Protein AF-A0A5C9B1B9-F1 (afdb_monomer_lite)

Structure (mmCIF, N/CA/C/O backbone):
data_AF-A0A5C9B1B9-F1
#
_entry.id   AF-A0A5C9B1B9-F1
#
loop_
_atom_site.group_PDB
_atom_site.id
_atom_site.type_symbol
_atom_site.label_atom_id
_atom_site.label_alt_id
_atom_site.label_comp_id
_atom_site.label_asym_id
_atom_site.label_entity_id
_atom_site.label_seq_id
_atom_site.pdbx_PDB_ins_code
_atom_site.Cartn_x
_atom_site.Cartn_y
_atom_site.Cartn_z
_atom_site.occupancy
_atom_site.B_iso_or_equiv
_atom_site.auth_seq_id
_atom_site.auth_comp_id
_atom_site.auth_asym_id
_atom_site.auth_atom_id
_atom_site.pdbx_PDB_model_num
ATOM 1 N N . MET A 1 1 ? -92.638 -6.425 54.628 1.00 38.00 1 MET A N 1
ATOM 2 C CA . MET A 1 1 ? -92.106 -7.517 55.480 1.00 38.00 1 MET A CA 1
ATOM 3 C C . MET A 1 1 ? -90.839 -8.010 54.796 1.00 38.00 1 MET A C 1
ATOM 5 O O . MET A 1 1 ? -90.913 -8.242 53.607 1.00 38.00 1 MET A O 1
ATOM 9 N N . SER A 1 2 ? -89.644 -8.101 55.364 1.00 42.62 2 SER A N 1
ATOM 10 C CA . SER A 1 2 ? -89.180 -7.926 56.731 1.00 42.62 2 SER A CA 1
ATOM 11 C C . SER A 1 2 ? -87.698 -7.541 56.706 1.00 42.62 2 SER A C 1
ATOM 13 O O . SER A 1 2 ? -86.931 -7.960 55.849 1.00 42.62 2 SER A O 1
ATOM 15 N N . ARG A 1 3 ? -87.353 -6.715 57.689 1.00 45.22 3 ARG A N 1
ATOM 16 C CA . ARG A 1 3 ? -86.033 -6.276 58.143 1.00 45.22 3 ARG A CA 1
ATOM 17 C C . ARG A 1 3 ? -85.147 -7.488 58.467 1.00 45.22 3 ARG A C 1
ATOM 19 O O . ARG A 1 3 ? -85.604 -8.388 59.169 1.00 45.22 3 ARG A O 1
ATOM 26 N N . THR A 1 4 ? -83.870 -7.472 58.094 1.00 50.62 4 THR A N 1
ATOM 27 C CA . THR A 1 4 ? -82.860 -8.250 58.831 1.00 50.62 4 THR A CA 1
ATOM 28 C C . THR A 1 4 ? -81.582 -7.435 58.975 1.00 50.62 4 THR A C 1
ATOM 30 O O . THR A 1 4 ? -81.153 -6.736 58.063 1.00 50.62 4 THR A O 1
ATOM 33 N N . MET A 1 5 ? -81.092 -7.427 60.209 1.00 41.44 5 MET A N 1
ATOM 34 C CA . MET A 1 5 ? -80.115 -6.507 60.763 1.00 41.44 5 MET A CA 1
ATOM 35 C C . MET A 1 5 ? -78.671 -6.886 60.416 1.00 41.44 5 MET A C 1
ATOM 37 O O . MET A 1 5 ? -78.333 -8.043 60.200 1.00 41.44 5 MET A O 1
ATOM 41 N N . ASN A 1 6 ? -77.839 -5.850 60.463 1.00 47.72 6 ASN A N 1
ATOM 42 C CA . ASN A 1 6 ? -76.378 -5.826 60.485 1.00 47.72 6 ASN A CA 1
ATOM 43 C C . ASN A 1 6 ? -75.799 -6.621 61.678 1.00 47.72 6 ASN A C 1
ATOM 45 O O . ASN A 1 6 ? -76.413 -6.616 62.749 1.00 47.72 6 ASN A O 1
ATOM 49 N N . PRO A 1 7 ? -74.555 -7.118 61.583 1.00 57.06 7 PRO A N 1
ATOM 50 C CA . PRO A 1 7 ? -73.656 -6.913 62.715 1.00 57.06 7 PRO A CA 1
ATOM 51 C C . PRO A 1 7 ? -72.335 -6.241 62.322 1.00 57.06 7 PRO A C 1
ATOM 53 O O . PRO A 1 7 ? -71.603 -6.668 61.434 1.00 57.06 7 PRO A O 1
ATOM 56 N N . LYS A 1 8 ? -72.050 -5.171 63.073 1.00 54.72 8 LYS A N 1
ATOM 57 C CA . LYS A 1 8 ? -70.792 -4.424 63.152 1.00 54.72 8 LYS A CA 1
ATOM 58 C C . LYS A 1 8 ? -69.573 -5.355 63.142 1.00 54.72 8 LYS A C 1
ATOM 60 O O . LYS A 1 8 ? -69.416 -6.165 64.051 1.00 54.72 8 LYS A O 1
ATOM 65 N N .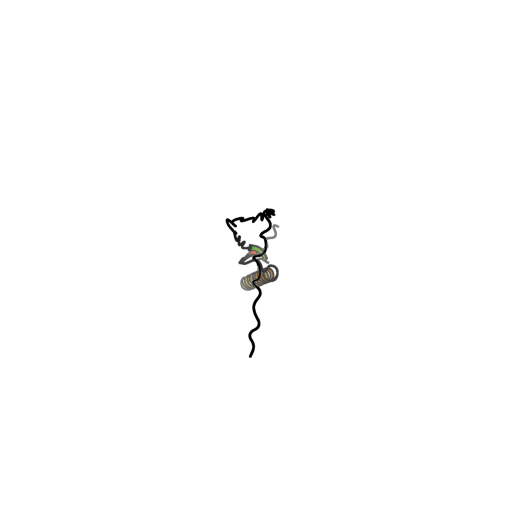 LEU A 1 9 ? -68.670 -5.153 62.185 1.00 53.59 9 LEU A N 1
ATOM 66 C CA . LEU A 1 9 ? -67.306 -5.672 62.256 1.00 53.59 9 LEU A CA 1
ATOM 67 C C . LEU A 1 9 ? -66.471 -4.761 63.168 1.00 53.59 9 LEU A C 1
ATOM 69 O O . LEU A 1 9 ? -66.335 -3.561 62.936 1.00 53.59 9 LEU A O 1
ATOM 73 N N . THR A 1 10 ? -65.958 -5.350 64.240 1.00 61.41 10 THR A N 1
ATOM 74 C CA . THR A 1 10 ? -65.031 -4.778 65.223 1.00 61.41 10 THR A CA 1
ATOM 75 C C . THR A 1 10 ? -63.687 -4.441 64.554 1.00 61.41 10 THR A C 1
ATOM 77 O O . THR A 1 10 ? -63.248 -5.205 63.692 1.00 61.41 10 THR A O 1
ATOM 80 N N . PRO A 1 11 ? -62.988 -3.346 64.918 1.00 50.41 11 PRO A N 1
ATOM 81 C CA . PRO A 1 11 ? -61.698 -3.024 64.314 1.00 50.41 11 PRO A CA 1
ATOM 82 C C . PRO A 1 11 ? -60.643 -4.079 64.670 1.00 50.41 11 PRO A C 1
ATOM 84 O O . PRO A 1 11 ? -60.500 -4.481 65.826 1.00 50.41 11 PRO A O 1
ATOM 87 N N . ALA A 1 12 ? -59.900 -4.522 63.656 1.00 55.69 12 ALA A N 1
ATOM 88 C CA . ALA A 1 12 ? -58.800 -5.459 63.810 1.00 55.69 12 ALA A CA 1
ATOM 89 C C . ALA A 1 12 ? -57.695 -4.866 64.703 1.00 55.69 12 ALA A C 1
ATOM 91 O O . ALA A 1 12 ? -57.257 -3.727 64.537 1.00 55.69 12 ALA A O 1
ATOM 92 N N . LYS A 1 13 ? -57.249 -5.677 65.660 1.00 51.47 13 LYS A N 1
ATOM 93 C CA . LYS A 1 13 ? -56.184 -5.405 66.628 1.00 51.47 13 LYS A CA 1
ATOM 94 C C . LYS A 1 13 ? -54.857 -5.165 65.886 1.00 51.47 13 LYS A C 1
ATOM 96 O O . LYS A 1 13 ? -54.300 -6.099 65.318 1.00 51.47 13 LYS A O 1
ATOM 101 N N . GLN A 1 14 ? -54.342 -3.933 65.885 1.00 52.72 14 GLN A N 1
ATOM 102 C CA . GLN A 1 14 ? -52.997 -3.627 65.377 1.00 52.72 14 GLN A CA 1
ATOM 103 C C . GLN A 1 14 ? -51.939 -4.310 66.258 1.00 52.72 14 GLN A C 1
ATOM 105 O O . GLN A 1 14 ? -51.798 -3.996 67.438 1.00 52.72 14 GLN A O 1
ATOM 110 N N . THR A 1 15 ? -51.190 -5.251 65.687 1.00 49.47 15 THR A N 1
ATOM 111 C CA . THR A 1 15 ? -50.023 -5.880 66.322 1.00 49.47 15 THR A CA 1
ATOM 112 C C . THR A 1 15 ? -48.766 -5.015 66.148 1.00 49.47 15 THR A C 1
ATOM 114 O O . THR A 1 15 ? -48.538 -4.494 65.052 1.00 49.47 15 THR A O 1
ATOM 117 N N . PRO A 1 16 ? -47.913 -4.861 67.179 1.00 49.59 16 PRO A N 1
ATOM 118 C CA . PRO A 1 16 ? -46.742 -3.999 67.101 1.00 49.59 16 PRO A CA 1
ATOM 119 C C . PRO A 1 16 ? -45.557 -4.680 66.393 1.00 49.59 16 PRO A C 1
ATOM 121 O O . PRO A 1 16 ? -45.060 -5.715 66.815 1.00 49.59 16 PRO A O 1
ATOM 124 N N . ARG A 1 17 ? -45.109 -4.022 65.319 1.00 55.62 17 ARG A N 1
ATOM 125 C CA . ARG A 1 17 ? -43.722 -3.765 64.881 1.00 55.62 17 ARG A CA 1
ATOM 126 C C . ARG A 1 17 ? -42.654 -4.849 65.139 1.00 55.62 17 ARG A C 1
ATOM 128 O O . ARG A 1 17 ? -42.137 -4.965 66.243 1.00 55.62 17 ARG A O 1
ATOM 135 N N . SER A 1 18 ? -42.090 -5.389 64.057 1.00 48.50 18 SER A N 1
ATOM 136 C CA . SER A 1 18 ? -40.642 -5.628 63.981 1.00 48.50 18 SER A CA 1
ATOM 137 C C . SER A 1 18 ? -40.083 -5.007 62.692 1.00 48.50 18 SER A C 1
ATOM 139 O O . SER A 1 18 ? -40.535 -5.260 61.579 1.00 48.50 18 SER A O 1
ATOM 141 N N . ARG A 1 19 ? -39.150 -4.062 62.864 1.00 56.84 19 ARG A N 1
ATOM 142 C CA . ARG A 1 19 ? -38.422 -3.377 61.787 1.00 56.84 19 ARG A CA 1
ATOM 143 C C . ARG A 1 19 ? -37.447 -4.364 61.141 1.00 56.84 19 ARG A C 1
ATOM 145 O O . ARG A 1 19 ? -36.342 -4.534 61.646 1.00 56.84 19 ARG A O 1
ATOM 152 N N . GLY A 1 20 ? -37.822 -4.951 60.010 1.00 45.22 20 GLY A N 1
ATOM 153 C CA . GLY A 1 20 ? -36.866 -5.527 59.065 1.00 45.22 20 GLY A CA 1
ATOM 154 C C . GLY A 1 20 ? -36.156 -4.396 58.326 1.00 45.22 20 GLY A C 1
ATOM 155 O O . GLY A 1 20 ? -36.735 -3.755 57.454 1.00 45.22 20 GLY A O 1
ATOM 156 N N . ARG A 1 21 ? -34.926 -4.077 58.731 1.00 48.56 21 ARG A N 1
ATOM 157 C CA . ARG A 1 21 ? -34.100 -3.041 58.103 1.00 48.56 21 ARG A CA 1
ATOM 158 C C . ARG A 1 21 ? -33.386 -3.664 56.899 1.00 48.56 21 ARG A C 1
ATOM 160 O O . ARG A 1 21 ? -32.250 -4.104 57.023 1.00 48.56 21 ARG A O 1
ATOM 167 N N . THR A 1 22 ? -34.058 -3.736 55.752 1.00 45.06 22 THR A N 1
ATOM 168 C CA . THR A 1 22 ? -33.424 -4.121 54.482 1.00 45.06 22 THR A CA 1
ATOM 169 C C . THR A 1 22 ? -32.543 -2.967 54.021 1.00 45.06 22 THR A C 1
ATOM 171 O O . THR A 1 22 ? -33.040 -1.918 53.614 1.00 45.06 22 THR A O 1
ATOM 174 N N . ILE A 1 23 ? -31.228 -3.125 54.140 1.00 51.28 23 ILE A N 1
ATOM 175 C CA . ILE A 1 23 ? -30.265 -2.148 53.635 1.00 51.28 23 ILE A CA 1
ATOM 176 C C . ILE A 1 23 ? -30.125 -2.394 52.129 1.00 51.28 23 ILE A C 1
ATOM 178 O O . ILE A 1 23 ? -29.438 -3.318 51.708 1.00 51.28 23 ILE A O 1
ATOM 182 N N . PHE A 1 24 ? -30.791 -1.576 51.315 1.00 44.34 24 PHE A N 1
ATOM 183 C CA . PHE A 1 24 ? -30.448 -1.422 49.902 1.00 44.34 24 PHE A CA 1
ATOM 184 C C . PHE A 1 24 ? -29.157 -0.595 49.828 1.00 44.34 24 PHE A C 1
ATOM 186 O O . PHE A 1 24 ? -29.191 0.620 50.014 1.00 44.34 24 PHE A O 1
ATOM 193 N N . LEU A 1 25 ? -28.008 -1.236 49.590 1.00 46.12 25 LEU A N 1
ATOM 194 C CA . LEU A 1 25 ? -26.826 -0.512 49.117 1.00 46.12 25 LEU A CA 1
ATOM 195 C C . LEU A 1 25 ? -27.019 -0.221 47.626 1.00 46.12 25 LEU A C 1
ATOM 197 O O . LEU A 1 25 ? -26.596 -0.987 46.764 1.00 46.12 25 LEU A O 1
ATOM 201 N N . SER A 1 26 ? -27.687 0.887 47.321 1.00 54.31 26 SER A N 1
ATOM 202 C CA . SER A 1 26 ? -27.694 1.452 45.975 1.00 54.31 26 SER A CA 1
ATOM 203 C C . SER A 1 26 ? -26.308 2.039 45.699 1.00 54.31 26 SER A C 1
ATOM 205 O O . SER A 1 26 ? -25.966 3.095 46.228 1.00 54.31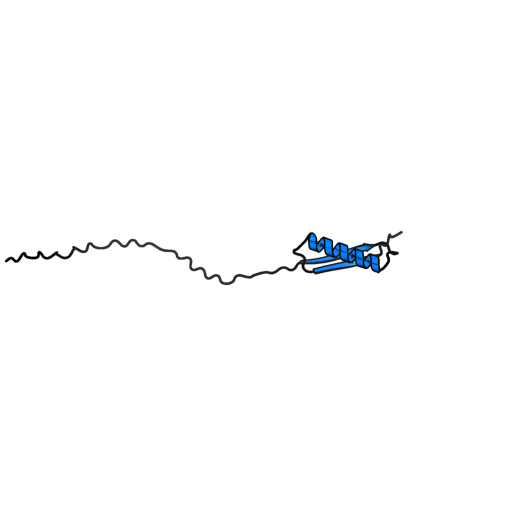 26 SER A O 1
ATOM 207 N N . PHE A 1 27 ? -25.498 1.367 44.880 1.00 48.25 27 PHE A N 1
ATOM 208 C CA . PHE A 1 27 ? -24.297 1.966 44.295 1.00 48.25 27 PHE A CA 1
ATOM 209 C C . PHE A 1 27 ? -24.735 3.036 43.277 1.00 48.25 27 PHE A C 1
ATOM 211 O O . PHE A 1 27 ? -24.849 2.774 42.084 1.00 48.25 27 PHE A O 1
ATOM 218 N N . PHE A 1 28 ? -25.021 4.254 43.747 1.00 52.12 28 PHE A N 1
ATOM 219 C CA . PHE A 1 28 ? -25.107 5.447 42.898 1.00 52.12 28 PHE A CA 1
ATOM 220 C C . PHE A 1 28 ? -23.682 5.915 42.588 1.00 52.12 28 PHE A C 1
ATOM 222 O O . PHE A 1 28 ? -23.163 6.855 43.184 1.00 52.12 28 PHE A O 1
ATOM 229 N N . GLY A 1 29 ? -23.011 5.199 41.689 1.00 58.69 29 GLY A N 1
ATOM 230 C CA . GLY A 1 29 ? -21.796 5.699 41.062 1.00 58.69 29 GLY A CA 1
ATOM 231 C C . GLY A 1 29 ? -22.173 6.649 39.931 1.00 58.69 29 GLY A C 1
ATOM 232 O O . GLY A 1 29 ? -22.819 6.235 38.971 1.00 58.69 29 GLY A O 1
ATOM 233 N N . THR A 1 30 ? -21.778 7.917 40.023 1.00 70.12 30 THR A N 1
ATOM 234 C CA . THR A 1 30 ? -21.836 8.842 38.885 1.00 70.12 30 THR A CA 1
ATOM 235 C C . THR A 1 30 ? -20.768 8.423 37.876 1.00 70.12 30 THR A C 1
ATOM 237 O O . THR A 1 30 ? -19.578 8.445 38.191 1.00 70.12 30 THR A O 1
ATOM 240 N N . VAL A 1 31 ? -21.167 8.041 36.659 1.00 70.00 31 VAL A N 1
ATOM 241 C CA . VAL A 1 31 ? -20.229 7.917 35.533 1.00 70.00 31 VAL A CA 1
ATOM 242 C C . VAL A 1 31 ? -19.705 9.322 35.239 1.00 70.00 31 VAL A C 1
ATOM 244 O O . VAL A 1 31 ? -20.428 10.150 34.699 1.00 70.00 31 VAL A O 1
ATOM 247 N N . SER A 1 32 ? -18.476 9.613 35.664 1.00 72.56 32 SER A N 1
ATOM 248 C CA . SER A 1 32 ? -17.899 10.961 35.566 1.00 72.56 32 SER A CA 1
ATOM 249 C C . SER A 1 32 ? -17.515 11.326 34.124 1.00 72.56 32 SER A C 1
ATOM 251 O O . SER A 1 32 ? -17.668 12.473 33.719 1.00 72.56 32 SER A O 1
ATOM 253 N N . ALA A 1 33 ? -17.077 10.350 33.317 1.00 69.44 33 ALA A N 1
ATOM 254 C CA . ALA A 1 33 ? -16.840 10.526 31.885 1.00 69.44 33 ALA A CA 1
ATOM 255 C C . ALA A 1 33 ? -16.665 9.175 31.174 1.00 69.44 33 ALA A C 1
ATOM 257 O O . ALA A 1 33 ? -16.031 8.262 31.701 1.00 69.44 33 ALA A O 1
ATOM 258 N N . ILE A 1 34 ? -17.184 9.076 29.950 1.00 78.25 34 ILE A N 1
ATOM 259 C CA . ILE A 1 34 ? -16.836 8.032 28.981 1.00 78.25 34 ILE A CA 1
ATOM 260 C C . ILE A 1 34 ? -16.034 8.736 27.888 1.00 78.25 34 ILE A C 1
ATOM 262 O O . ILE A 1 34 ? -16.559 9.621 27.216 1.00 78.25 34 ILE A O 1
ATOM 266 N N . TYR A 1 35 ? -14.765 8.370 27.722 1.00 75.69 35 TYR A N 1
ATOM 267 C CA . TYR A 1 35 ? -13.920 8.916 26.663 1.00 75.69 35 TYR A CA 1
ATOM 268 C C . TYR A 1 35 ? -13.921 7.962 25.470 1.00 75.69 35 TYR A C 1
ATOM 270 O O . TYR A 1 35 ? -13.522 6.805 25.593 1.00 75.69 35 TYR A O 1
ATOM 278 N N . LEU A 1 36 ? -14.357 8.451 24.311 1.00 80.44 36 LEU A N 1
ATOM 279 C CA . LEU A 1 36 ? -14.171 7.759 23.041 1.00 80.44 36 LEU A CA 1
ATOM 280 C C . LEU A 1 36 ? -12.798 8.150 22.482 1.00 80.44 36 LEU A C 1
ATOM 282 O O . LEU A 1 36 ? -12.577 9.311 22.145 1.00 80.44 36 LEU A O 1
ATOM 286 N N . VAL A 1 37 ? -11.884 7.189 22.366 1.00 76.69 37 VAL A N 1
ATOM 287 C CA . VAL A 1 37 ? -10.619 7.380 21.644 1.00 76.69 37 VAL A CA 1
ATOM 288 C C . VAL A 1 37 ? -10.784 6.803 20.245 1.00 76.69 37 VAL A C 1
ATOM 290 O O . VAL A 1 37 ? -10.971 5.599 20.085 1.00 76.69 37 VAL A O 1
ATOM 293 N N . ILE A 1 38 ? -10.718 7.662 19.228 1.00 79.50 38 ILE A N 1
ATOM 294 C CA . ILE A 1 38 ? -10.680 7.240 17.826 1.00 79.50 38 ILE A CA 1
ATOM 295 C C . ILE A 1 38 ? -9.215 7.224 17.389 1.00 79.50 38 ILE A C 1
ATOM 297 O O . ILE A 1 38 ? -8.563 8.265 17.373 1.00 79.50 38 ILE A O 1
ATOM 301 N N . LEU A 1 39 ? -8.698 6.046 17.033 1.00 81.88 39 LEU A N 1
ATOM 302 C CA . LEU A 1 39 ? -7.377 5.899 16.422 1.00 81.88 39 LEU A CA 1
ATOM 303 C C . LEU A 1 39 ? -7.511 5.831 14.900 1.00 81.88 39 LEU A C 1
ATOM 305 O O . LEU A 1 39 ? -8.375 5.133 14.364 1.00 81.88 39 LEU A O 1
ATOM 309 N N . THR A 1 40 ? -6.639 6.552 14.201 1.00 85.06 40 THR A N 1
ATOM 310 C CA . THR A 1 40 ? -6.586 6.566 12.737 1.00 85.06 40 THR A CA 1
ATOM 311 C C . THR A 1 40 ? -5.299 5.927 12.249 1.00 85.06 40 THR A C 1
ATOM 313 O O . THR A 1 40 ? -4.214 6.402 12.586 1.00 85.06 40 THR A O 1
ATOM 316 N N . TYR A 1 41 ? -5.405 4.879 11.434 1.00 89.06 41 TYR A N 1
ATOM 317 C CA . TYR A 1 41 ? -4.239 4.206 10.867 1.00 89.06 41 TYR A CA 1
ATOM 318 C C . TYR A 1 41 ? -3.879 4.795 9.503 1.00 89.06 41 TYR A C 1
ATOM 320 O O . TYR A 1 41 ? -4.730 4.923 8.615 1.00 89.06 41 TYR A O 1
ATOM 328 N N . GLN A 1 42 ? -2.599 5.126 9.342 1.00 93.75 42 GLN A N 1
ATOM 329 C CA . GLN A 1 42 ? -2.011 5.605 8.095 1.00 93.75 42 GLN A CA 1
ATOM 330 C C . GLN A 1 42 ? -0.869 4.671 7.695 1.00 93.75 42 GLN A C 1
ATOM 332 O O . GLN A 1 42 ? -0.030 4.331 8.527 1.00 93.75 42 GLN A O 1
ATOM 337 N N . ALA A 1 43 ? -0.834 4.263 6.428 1.00 93.25 43 ALA A N 1
ATOM 338 C CA . ALA A 1 43 ? 0.237 3.442 5.879 1.00 93.25 43 ALA A CA 1
ATOM 339 C C . ALA A 1 43 ? 1.078 4.266 4.899 1.00 93.25 43 ALA A C 1
ATOM 341 O O . ALA A 1 43 ? 0.553 4.803 3.921 1.00 93.25 43 ALA A O 1
ATOM 342 N N . VAL A 1 44 ? 2.383 4.338 5.150 1.00 96.00 44 VAL A N 1
ATOM 343 C CA . VAL A 1 44 ? 3.371 4.912 4.230 1.00 96.00 44 VAL A CA 1
ATOM 344 C C . VAL A 1 44 ? 4.274 3.782 3.775 1.00 96.00 44 VAL A C 1
ATOM 346 O O . VAL A 1 44 ? 4.885 3.112 4.603 1.00 96.00 44 VAL A O 1
ATOM 349 N N . ILE A 1 45 ? 4.315 3.536 2.470 1.00 93.44 45 ILE A N 1
ATOM 350 C CA . ILE A 1 45 ? 5.018 2.387 1.906 1.00 93.44 45 ILE A CA 1
ATOM 351 C C . ILE A 1 45 ? 5.921 2.857 0.783 1.00 93.44 45 ILE A C 1
ATOM 353 O O . ILE A 1 45 ? 5.503 3.603 -0.104 1.00 93.44 45 ILE A O 1
ATOM 357 N N . HIS A 1 46 ? 7.158 2.386 0.842 1.00 95.00 46 HIS A N 1
ATOM 358 C CA . HIS A 1 46 ? 8.147 2.539 -0.206 1.00 95.00 46 HIS A CA 1
ATOM 359 C C . HIS A 1 46 ? 8.133 1.285 -1.070 1.00 95.00 46 HIS A C 1
ATOM 361 O O . HIS A 1 46 ? 8.165 0.167 -0.555 1.00 95.00 46 HIS A O 1
ATOM 367 N N . VAL A 1 47 ? 8.037 1.475 -2.379 1.00 94.44 47 VAL A N 1
ATOM 368 C CA . VAL A 1 47 ? 8.044 0.394 -3.359 1.00 94.44 47 VAL A CA 1
ATOM 369 C C . VAL A 1 47 ? 9.172 0.664 -4.334 1.00 94.44 47 VAL A C 1
ATOM 371 O O . VAL A 1 47 ? 9.189 1.697 -5.000 1.00 94.44 47 VAL A O 1
ATOM 374 N N . GLN A 1 48 ? 10.094 -0.286 -4.423 1.00 94.31 48 GLN A N 1
ATOM 375 C CA . GLN A 1 48 ? 11.173 -0.245 -5.396 1.00 94.31 48 GLN A CA 1
ATOM 376 C C . GLN A 1 48 ? 10.683 -0.807 -6.730 1.00 94.31 48 GLN A C 1
ATOM 378 O O . GLN A 1 48 ? 10.051 -1.865 -6.775 1.00 94.31 48 GLN A O 1
ATOM 383 N N . ALA A 1 49 ? 10.953 -0.086 -7.811 1.00 92.69 49 ALA A N 1
ATOM 384 C CA . ALA A 1 49 ? 10.610 -0.482 -9.170 1.00 92.69 49 ALA A CA 1
ATOM 385 C C . ALA A 1 49 ? 11.842 -0.416 -10.078 1.00 92.69 49 ALA A C 1
ATOM 387 O O . ALA A 1 49 ? 12.826 0.252 -9.762 1.00 92.69 49 ALA A O 1
ATOM 388 N N . ALA A 1 50 ? 11.793 -1.105 -11.219 1.00 93.06 50 ALA A N 1
ATOM 389 C CA . ALA A 1 50 ? 12.870 -1.035 -12.201 1.00 93.06 50 ALA A CA 1
ATOM 390 C C . ALA A 1 50 ? 13.129 0.434 -12.607 1.00 93.06 50 ALA A C 1
ATOM 392 O O . ALA A 1 50 ? 12.163 1.134 -12.923 1.00 93.06 50 ALA A O 1
ATOM 393 N N . PRO A 1 51 ? 14.391 0.908 -12.648 1.00 92.00 51 PRO A N 1
ATOM 394 C CA . PRO A 1 51 ? 14.696 2.308 -12.964 1.00 92.00 51 PRO A CA 1
ATOM 395 C C . PRO A 1 51 ? 14.179 2.769 -14.331 1.00 92.00 51 PRO A C 1
ATOM 397 O O . PRO A 1 51 ? 13.900 3.946 -14.532 1.00 92.00 51 PRO A O 1
ATOM 400 N N . GLN A 1 52 ? 14.050 1.840 -15.280 1.00 94.75 52 GLN A N 1
ATOM 401 C CA . GLN A 1 52 ? 13.587 2.101 -16.643 1.00 94.75 52 GLN A CA 1
ATOM 402 C C . GLN A 1 52 ? 12.060 1.973 -16.792 1.00 94.75 52 GLN A C 1
ATOM 404 O O . GLN A 1 52 ? 11.548 2.088 -17.906 1.00 94.75 52 GLN A O 1
ATOM 409 N N . MET A 1 53 ? 11.323 1.713 -15.703 1.00 95.50 53 MET A N 1
ATOM 410 C CA . MET A 1 53 ? 9.867 1.578 -15.739 1.00 95.50 53 MET A CA 1
ATOM 411 C C . MET A 1 53 ? 9.215 2.897 -16.192 1.00 95.50 53 MET A C 1
ATOM 413 O O . MET A 1 53 ? 9.461 3.942 -15.583 1.00 95.50 53 MET A O 1
ATOM 417 N N . PRO A 1 54 ? 8.336 2.877 -17.211 1.00 96.94 54 PRO A N 1
ATOM 418 C CA . PRO A 1 54 ? 7.591 4.059 -17.616 1.00 96.94 54 PRO A CA 1
ATOM 419 C C . PRO A 1 54 ? 6.760 4.633 -16.466 1.00 96.94 54 PRO A C 1
ATOM 421 O O . PRO A 1 54 ? 6.123 3.898 -15.709 1.00 96.94 54 PRO A O 1
ATOM 424 N N . LEU A 1 55 ? 6.667 5.963 -16.390 1.00 94.88 55 LEU A N 1
ATOM 425 C CA . LEU A 1 55 ? 5.915 6.653 -15.334 1.00 94.88 55 LEU A CA 1
ATOM 426 C C . LEU A 1 55 ? 4.451 6.185 -15.231 1.00 94.88 55 LEU A C 1
ATOM 428 O O . LEU A 1 55 ? 3.901 6.094 -14.135 1.00 94.88 55 LEU A O 1
ATOM 432 N N . HIS A 1 56 ? 3.816 5.864 -16.362 1.00 97.31 56 HIS A N 1
ATOM 433 C CA . HIS A 1 56 ? 2.449 5.340 -16.390 1.00 97.31 56 HIS A CA 1
ATOM 434 C C . HIS A 1 56 ? 2.328 3.961 -15.716 1.00 97.31 56 HIS A C 1
ATOM 436 O O . HIS A 1 56 ? 1.385 3.709 -14.958 1.00 97.31 56 HIS A O 1
ATOM 442 N N . GLU A 1 57 ? 3.292 3.074 -15.957 1.00 97.31 57 GLU A N 1
ATOM 443 C CA . GLU A 1 57 ? 3.329 1.753 -15.328 1.00 97.31 57 GLU A CA 1
ATOM 444 C C . GLU A 1 57 ? 3.630 1.865 -13.836 1.00 97.31 57 GLU A C 1
ATOM 446 O O . GLU A 1 57 ? 2.956 1.226 -13.029 1.00 97.31 57 GLU A O 1
ATOM 451 N N . ALA A 1 58 ? 4.550 2.758 -13.462 1.00 95.56 58 ALA A N 1
ATOM 452 C CA . ALA A 1 58 ? 4.832 3.085 -12.071 1.00 95.56 58 ALA A CA 1
ATOM 453 C C . ALA A 1 58 ? 3.556 3.581 -11.363 1.00 95.56 58 ALA A C 1
ATOM 455 O O . ALA A 1 58 ? 3.155 3.036 -10.335 1.00 95.56 58 ALA A O 1
ATOM 456 N N . HIS A 1 59 ? 2.830 4.535 -11.955 1.00 95.62 59 HIS A N 1
ATOM 457 C CA . HIS A 1 59 ? 1.553 5.010 -11.413 1.00 95.62 59 HIS A CA 1
ATOM 458 C C . HIS A 1 59 ? 0.538 3.871 -11.223 1.00 95.62 59 HIS A C 1
ATOM 460 O O . HIS A 1 59 ? -0.103 3.764 -10.173 1.00 95.62 59 HIS A O 1
ATOM 466 N N . THR A 1 60 ? 0.432 2.981 -12.211 1.00 97.75 60 THR A N 1
ATOM 467 C CA . THR A 1 60 ? -0.455 1.813 -12.154 1.00 97.75 60 THR A CA 1
ATOM 468 C C . THR A 1 60 ? -0.053 0.848 -11.035 1.00 97.75 60 THR A C 1
ATOM 470 O O . THR A 1 60 ? -0.917 0.385 -10.286 1.00 97.75 60 THR A O 1
ATOM 473 N N . LEU A 1 61 ? 1.245 0.575 -10.865 1.00 96.69 61 LEU A N 1
ATOM 474 C CA . LEU A 1 61 ? 1.778 -0.246 -9.777 1.00 96.69 61 LEU A CA 1
ATOM 475 C C . LEU A 1 61 ? 1.434 0.355 -8.410 1.00 96.69 61 LEU A C 1
ATOM 477 O O . LEU A 1 61 ? 0.900 -0.345 -7.548 1.00 96.69 61 LEU A O 1
ATOM 481 N N . GLY A 1 62 ? 1.654 1.660 -8.230 1.00 96.06 62 GLY A N 1
ATOM 482 C CA . GLY A 1 62 ? 1.294 2.366 -7.000 1.00 96.06 62 GLY A CA 1
ATOM 483 C C . GLY A 1 62 ? -0.201 2.266 -6.682 1.00 96.06 62 GLY A C 1
ATOM 484 O O . GLY A 1 62 ? -0.583 2.009 -5.537 1.00 96.06 62 GLY A O 1
ATOM 485 N N . GLY A 1 63 ? -1.055 2.385 -7.704 1.00 96.88 63 GLY A N 1
ATOM 486 C CA . GLY A 1 63 ? -2.500 2.184 -7.584 1.00 96.88 63 GLY A CA 1
ATOM 487 C C . GLY A 1 63 ? -2.874 0.769 -7.133 1.00 96.88 63 GLY A C 1
ATOM 488 O O . GLY A 1 63 ? -3.684 0.613 -6.216 1.00 96.88 63 GLY A O 1
ATOM 489 N N . ARG A 1 64 ? -2.250 -0.262 -7.717 1.00 97.69 64 ARG A N 1
ATOM 490 C CA . ARG A 1 64 ? -2.474 -1.671 -7.344 1.00 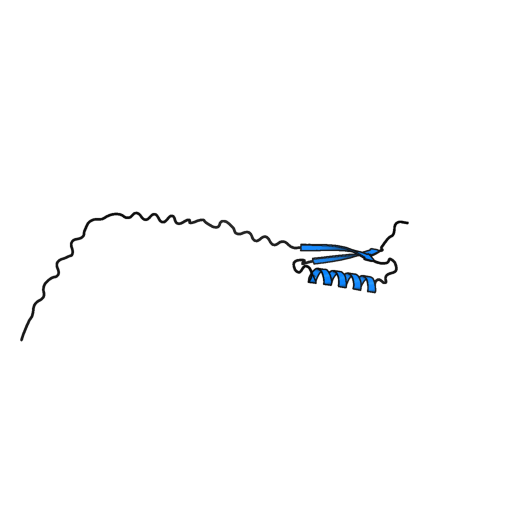97.69 64 ARG A CA 1
ATOM 491 C C . ARG A 1 64 ? -2.059 -1.952 -5.903 1.00 97.69 64 ARG A C 1
ATOM 493 O O . ARG A 1 64 ? -2.840 -2.541 -5.161 1.00 97.69 64 ARG A O 1
ATOM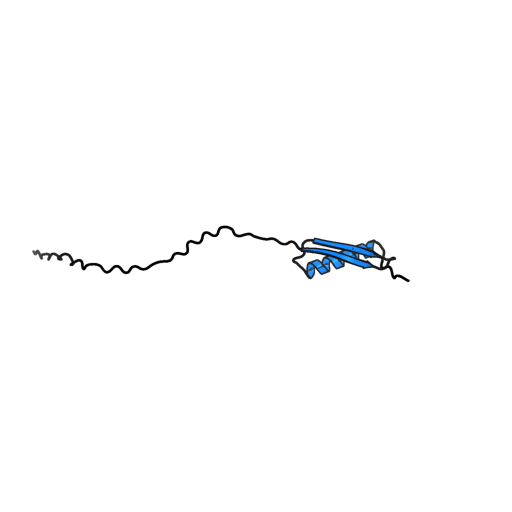 500 N N . VAL A 1 65 ? -0.881 -1.481 -5.489 1.00 96.62 65 VAL A N 1
ATOM 501 C CA . VAL A 1 65 ? -0.392 -1.619 -4.107 1.00 96.62 65 VAL A CA 1
ATOM 502 C C . VAL A 1 65 ? -1.365 -0.955 -3.135 1.00 96.62 65 VAL A C 1
ATOM 504 O O . VAL A 1 65 ? -1.837 -1.593 -2.194 1.00 96.62 65 VAL A O 1
ATOM 507 N N . LYS A 1 66 ? -1.753 0.296 -3.408 1.00 96.44 66 LYS A N 1
ATOM 508 C CA . LYS A 1 66 ? -2.736 1.031 -2.604 1.00 96.44 66 LYS A CA 1
ATOM 509 C C . LYS A 1 66 ? -4.069 0.287 -2.481 1.00 96.44 66 LYS A C 1
ATOM 511 O O . LYS A 1 66 ? -4.639 0.245 -1.390 1.00 96.44 66 LYS A O 1
ATOM 516 N N . GLY A 1 67 ? -4.565 -0.278 -3.582 1.00 95.81 67 GLY A N 1
ATOM 517 C CA . GLY A 1 67 ? -5.785 -1.084 -3.602 1.00 95.81 67 GLY A CA 1
ATOM 518 C C . GLY A 1 67 ? -5.661 -2.329 -2.727 1.00 95.81 67 GLY A C 1
ATOM 519 O O . GLY A 1 67 ? -6.488 -2.531 -1.843 1.00 95.81 67 GLY A O 1
ATOM 520 N N . ALA A 1 68 ? -4.585 -3.099 -2.904 1.00 97.00 68 ALA A N 1
ATOM 521 C CA . ALA A 1 68 ? -4.331 -4.316 -2.139 1.00 97.00 68 ALA A CA 1
ATOM 522 C C . ALA A 1 68 ? -4.288 -4.060 -0.624 1.00 97.00 68 ALA A C 1
ATOM 524 O O . ALA A 1 68 ? -4.903 -4.799 0.141 1.00 97.00 68 ALA A O 1
ATOM 525 N N . ILE A 1 69 ? -3.637 -2.978 -0.185 1.00 95.56 69 ILE A N 1
ATOM 526 C CA . ILE A 1 69 ? -3.569 -2.613 1.240 1.00 95.56 69 ILE A CA 1
ATOM 527 C C . ILE A 1 69 ? -4.946 -2.259 1.787 1.00 95.56 69 ILE A C 1
ATOM 529 O O . ILE A 1 69 ? -5.305 -2.711 2.868 1.00 95.56 69 ILE A O 1
ATOM 533 N N . ARG A 1 70 ? -5.735 -1.471 1.047 1.00 94.81 70 ARG A N 1
ATOM 534 C CA . ARG A 1 70 ? -7.094 -1.107 1.472 1.00 94.81 70 ARG A CA 1
ATOM 535 C C . ARG A 1 70 ? -8.008 -2.324 1.576 1.00 94.81 70 ARG A C 1
ATOM 537 O O . ARG A 1 70 ? -8.838 -2.373 2.476 1.00 94.81 70 ARG A O 1
ATOM 544 N N . THR A 1 71 ? -7.845 -3.300 0.685 1.00 96.50 71 THR A N 1
ATOM 545 C CA . THR A 1 71 ? -8.588 -4.565 0.739 1.00 96.50 71 THR A CA 1
ATOM 546 C C . THR A 1 71 ? -8.146 -5.432 1.918 1.00 96.50 71 THR A C 1
ATOM 548 O O . THR A 1 71 ? -8.994 -5.987 2.608 1.00 96.50 71 THR A O 1
ATOM 551 N N . ALA A 1 72 ? -6.838 -5.540 2.169 1.00 96.44 72 ALA A N 1
ATOM 552 C CA . ALA A 1 72 ? -6.294 -6.390 3.227 1.00 96.44 72 ALA A CA 1
ATOM 553 C C . ALA A 1 72 ? -6.457 -5.793 4.634 1.00 96.44 72 ALA A C 1
ATOM 555 O O . ALA A 1 72 ? -6.615 -6.534 5.601 1.00 96.44 72 ALA A O 1
ATOM 556 N N . VAL A 1 73 ? -6.424 -4.461 4.761 1.00 94.44 73 VAL A N 1
ATOM 557 C CA . VAL A 1 73 ? -6.478 -3.752 6.046 1.00 94.44 73 VAL A CA 1
ATOM 558 C C . VAL A 1 73 ? -7.523 -2.627 5.997 1.00 94.44 73 VAL A C 1
ATOM 560 O O . VAL A 1 73 ? -7.174 -1.452 5.852 1.00 94.44 73 VAL A O 1
ATOM 563 N N . PRO A 1 74 ? -8.819 -2.949 6.175 1.00 92.19 74 PRO A N 1
ATOM 564 C CA . PRO A 1 74 ? -9.908 -1.971 6.063 1.00 92.19 74 PRO A CA 1
ATOM 565 C C . PRO A 1 74 ? -9.852 -0.817 7.076 1.00 92.19 74 PRO A C 1
ATOM 567 O O . PRO A 1 74 ? -10.484 0.215 6.877 1.00 92.19 74 PRO A O 1
ATOM 570 N N . GLN A 1 75 ? -9.105 -0.978 8.173 1.00 92.19 75 GLN A N 1
ATOM 571 C CA . GLN A 1 75 ? -8.938 0.049 9.209 1.00 92.19 75 GLN A CA 1
ATOM 572 C C . GLN A 1 75 ? -7.990 1.189 8.789 1.00 92.19 75 GLN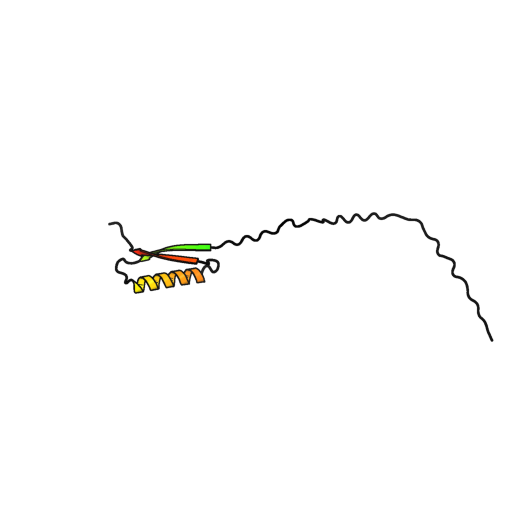 A C 1
ATOM 574 O O . GLN A 1 75 ? -7.980 2.244 9.430 1.00 92.19 75 GLN A O 1
ATOM 579 N N . VAL A 1 76 ? -7.195 0.998 7.726 1.00 94.31 76 VAL A N 1
ATOM 580 C CA . VAL A 1 76 ? -6.284 2.024 7.206 1.00 94.31 76 VAL A CA 1
ATOM 581 C C . VAL A 1 76 ? -7.071 3.052 6.404 1.00 94.31 76 VAL A C 1
ATOM 583 O O . VAL A 1 76 ? -7.612 2.772 5.336 1.00 94.31 76 VAL A O 1
ATOM 586 N N . GLN A 1 77 ? -7.091 4.283 6.902 1.00 92.19 77 GLN A N 1
ATOM 587 C CA . GLN A 1 77 ? -7.861 5.377 6.305 1.00 92.19 77 GLN A CA 1
ATOM 588 C C . GLN A 1 77 ? -7.082 6.058 5.178 1.00 92.19 77 GLN A C 1
ATOM 590 O O . GLN A 1 77 ? -7.653 6.480 4.167 1.00 92.19 77 GLN A O 1
ATOM 595 N N . PHE A 1 78 ? -5.756 6.108 5.312 1.00 92.94 78 PHE A N 1
ATOM 596 C CA . PHE A 1 78 ? -4.875 6.732 4.338 1.00 92.94 78 PHE A CA 1
ATOM 597 C C . PHE A 1 78 ? -3.702 5.827 3.974 1.00 92.94 78 PHE A C 1
ATOM 599 O O . PHE A 1 78 ? -3.055 5.248 4.842 1.00 92.94 78 PHE A O 1
ATOM 606 N N . VAL A 1 79 ? -3.425 5.728 2.674 1.00 95.94 79 VAL A N 1
ATOM 607 C CA . VAL A 1 79 ? -2.299 4.967 2.130 1.00 95.94 79 VAL A CA 1
ATOM 608 C C . VAL A 1 79 ? -1.535 5.870 1.175 1.00 95.94 79 VAL A C 1
ATOM 610 O O . VAL A 1 79 ? -2.100 6.330 0.174 1.00 95.94 79 VAL A O 1
ATOM 613 N N . LEU A 1 80 ? -0.259 6.081 1.480 1.00 96.06 80 LEU A N 1
ATOM 614 C CA . LEU A 1 80 ? 0.705 6.772 0.639 1.00 96.06 80 LEU A CA 1
ATOM 615 C C . LEU A 1 80 ? 1.724 5.757 0.124 1.00 96.06 80 LEU A C 1
ATOM 617 O O . LEU A 1 80 ? 2.430 5.130 0.910 1.00 96.06 80 LEU A O 1
ATOM 621 N N . VAL A 1 81 ? 1.802 5.616 -1.197 1.00 96.44 81 VAL A N 1
ATOM 622 C CA . VAL A 1 81 ? 2.801 4.771 -1.855 1.00 96.44 81 VAL A CA 1
ATOM 623 C C . VAL A 1 81 ? 3.811 5.685 -2.527 1.00 96.44 81 VAL A C 1
ATOM 625 O O . VAL A 1 81 ? 3.446 6.467 -3.406 1.00 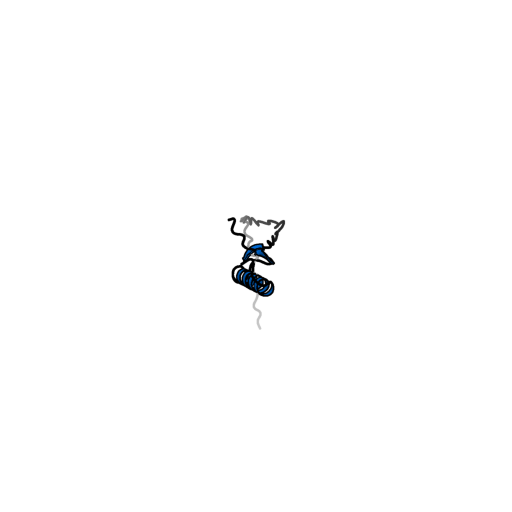96.44 81 VAL A O 1
ATOM 628 N N . ARG A 1 82 ? 5.070 5.594 -2.104 1.00 95.75 82 ARG A N 1
ATOM 629 C CA . ARG A 1 82 ? 6.202 6.226 -2.776 1.00 95.75 82 ARG A CA 1
ATOM 630 C C . ARG A 1 82 ? 6.897 5.170 -3.617 1.00 95.75 82 ARG A C 1
ATOM 632 O O . ARG A 1 82 ? 7.305 4.140 -3.092 1.00 95.75 82 ARG A O 1
ATOM 639 N N . LEU A 1 83 ? 7.008 5.438 -4.910 1.00 94.88 83 LEU A N 1
ATOM 640 C CA . LEU A 1 83 ? 7.802 4.616 -5.811 1.00 94.88 83 LEU A CA 1
ATOM 641 C C . LEU A 1 83 ? 9.194 5.214 -5.914 1.00 94.88 83 LEU A C 1
ATOM 643 O O . LEU A 1 83 ? 9.333 6.426 -6.080 1.00 94.88 83 LEU A O 1
ATOM 647 N N . GLU A 1 84 ? 10.195 4.360 -5.799 1.00 92.56 84 GLU A N 1
ATOM 648 C CA . GLU A 1 84 ? 11.598 4.717 -5.938 1.00 92.56 84 GLU A CA 1
ATOM 649 C C . GLU A 1 84 ? 12.278 3.736 -6.896 1.00 92.56 84 GLU A C 1
ATOM 651 O O . GLU A 1 84 ? 11.869 2.577 -7.026 1.00 92.56 84 GLU A O 1
ATOM 656 N N . SER A 1 85 ? 13.283 4.218 -7.619 1.00 88.88 85 SER A N 1
ATOM 657 C CA . SER A 1 85 ? 14.076 3.373 -8.505 1.00 88.88 85 SER A CA 1
ATOM 658 C C . SER A 1 85 ? 14.882 2.384 -7.669 1.00 88.88 85 SER A C 1
ATOM 660 O O . SER A 1 85 ? 15.507 2.763 -6.681 1.00 88.88 85 SER A O 1
ATOM 662 N N . PHE A 1 86 ? 14.875 1.116 -8.066 1.00 86.88 86 PHE A N 1
ATOM 663 C CA . PHE A 1 86 ? 15.741 0.110 -7.474 1.00 86.88 86 PHE A CA 1
ATOM 664 C C . PHE A 1 86 ? 17.192 0.398 -7.863 1.00 86.88 86 PHE A C 1
ATOM 666 O O . PHE A 1 86 ? 17.562 0.247 -9.028 1.00 86.88 86 PHE A O 1
ATOM 673 N N . GLU A 1 87 ? 18.011 0.793 -6.893 1.00 77.56 87 GLU A N 1
ATOM 674 C CA . GLU A 1 87 ? 19.455 0.906 -7.076 1.00 77.56 87 GLU A CA 1
ATOM 675 C C . GLU A 1 87 ? 20.145 -0.301 -6.438 1.00 77.56 87 GLU A C 1
ATOM 677 O O . GLU A 1 87 ? 20.159 -0.463 -5.217 1.00 77.56 87 GLU A O 1
ATOM 682 N N . GLN A 1 88 ? 20.712 -1.171 -7.278 1.00 67.75 88 GLN A N 1
ATOM 683 C CA . GLN A 1 88 ? 21.688 -2.151 -6.820 1.00 67.75 88 GLN A CA 1
ATOM 684 C C . GLN A 1 88 ? 23.014 -1.413 -6.616 1.00 67.75 88 GLN A C 1
ATOM 686 O O . GLN A 1 88 ? 23.590 -0.880 -7.566 1.00 67.75 88 GLN A O 1
ATOM 691 N N . TRP A 1 89 ? 23.492 -1.338 -5.378 1.00 59.28 89 TRP A N 1
ATOM 692 C CA . TRP A 1 89 ? 24.868 -0.926 -5.122 1.00 59.28 89 TRP A CA 1
ATOM 693 C C . TRP A 1 89 ? 25.785 -1.976 -5.773 1.00 59.28 89 TRP A C 1
ATOM 695 O O . TRP A 1 89 ? 25.729 -3.146 -5.393 1.00 59.28 89 TRP A O 1
ATOM 705 N N . HIS A 1 90 ? 26.524 -1.573 -6.812 1.00 52.59 90 HIS A N 1
ATOM 706 C CA . HIS A 1 90 ? 27.548 -2.384 -7.481 1.00 52.59 90 HIS A CA 1
ATOM 707 C C . HIS A 1 90 ? 28.763 -2.617 -6.580 1.00 52.59 90 HIS A C 1
ATOM 709 O O . HIS A 1 90 ? 29.129 -1.679 -5.835 1.00 52.59 90 HIS A O 1
#

Secondary structure (DSSP, 8-state):
--------PPPP----------------------------EEEEEEEEE-TT--HHHHHHHHHHHHHHHHHH-TTEEEEEEEEEE-----

pLDDT: mean 76.76, std 20.41, range [38.0, 97.75]

Sequence (90 aa):
MSRTMNPKLTPAKQTPRSRGRTIFLSFFGTVSAIYLVILTYQAVIHVQAAPQMPLHEAHTLGGRVKGAIRTAVPQVQFVLVRLESFEQWH

Radius of gyration: 41.47 Å; chains: 1; bounding box: 120×19×85 Å

Foldseek 3Di:
DDDDDDDDDDDDDDDDDDDPPDDDPDPPDDPPDDDDDDDAAAEEEEDEDAPPDDPVVVVVVQVVVVVVCCVVPVRHPYYHYHYDYDDDDD